Protein AF-A0A438D6R7-F1 (afdb_monomer_lite)

Structure (mmCIF, N/CA/C/O backbone):
data_AF-A0A438D6R7-F1
#
_entry.id   AF-A0A438D6R7-F1
#
loop_
_atom_site.group_PDB
_atom_site.id
_atom_site.type_symbol
_atom_site.label_atom_id
_atom_site.label_alt_id
_atom_site.label_comp_id
_atom_site.label_asym_id
_atom_site.label_entity_id
_atom_site.label_seq_id
_atom_site.pdbx_PDB_ins_code
_atom_site.Cartn_x
_atom_site.Cartn_y
_atom_site.Cartn_z
_atom_site.occupancy
_atom_site.B_iso_or_equiv
_atom_site.auth_seq_id
_atom_site.auth_comp_id
_atom_site.auth_asym_id
_atom_site.auth_atom_id
_atom_site.pdbx_PDB_model_num
ATOM 1 N N . MET A 1 1 ? -6.455 24.307 -8.501 1.00 46.81 1 MET A N 1
ATOM 2 C CA . MET A 1 1 ? -6.914 23.611 -7.264 1.00 46.81 1 MET A CA 1
ATOM 3 C C . MET A 1 1 ? -7.006 22.101 -7.484 1.00 46.81 1 MET A C 1
ATOM 5 O O . MET A 1 1 ? -6.534 21.356 -6.638 1.00 46.81 1 MET A O 1
ATOM 9 N N . LEU A 1 2 ? -7.503 21.652 -8.647 1.00 42.91 2 LEU A N 1
ATOM 10 C CA . LEU A 1 2 ? -7.393 20.259 -9.113 1.00 42.91 2 LEU A CA 1
ATOM 11 C C . LEU A 1 2 ? -5.937 19.788 -9.324 1.00 42.91 2 LEU A C 1
ATOM 13 O O . LEU A 1 2 ? -5.651 18.609 -9.157 1.00 42.91 2 LEU A O 1
ATOM 17 N N . ASP A 1 3 ? -5.003 20.700 -9.597 1.00 50.44 3 ASP A N 1
ATOM 18 C CA . ASP A 1 3 ? -3.624 20.341 -9.974 1.00 50.44 3 ASP A CA 1
ATOM 19 C C . ASP A 1 3 ? -2.751 19.856 -8.801 1.00 50.44 3 ASP A C 1
ATOM 21 O O . ASP A 1 3 ? -1.819 19.080 -8.996 1.00 50.44 3 ASP A O 1
ATOM 25 N N . PHE A 1 4 ? -3.044 20.261 -7.558 1.00 45.62 4 PHE A N 1
ATOM 26 C CA . PHE A 1 4 ? -2.191 19.927 -6.405 1.00 45.62 4 PHE A CA 1
ATOM 27 C C . PHE A 1 4 ? -2.493 18.538 -5.818 1.00 45.62 4 PHE A C 1
ATOM 29 O O . PHE A 1 4 ? -1.580 17.822 -5.411 1.00 45.62 4 PHE A O 1
ATOM 36 N N . VAL A 1 5 ? -3.765 18.125 -5.839 1.00 46.94 5 VAL A N 1
ATOM 37 C CA . VAL A 1 5 ? -4.200 16.789 -5.389 1.00 46.94 5 VAL A CA 1
ATOM 38 C C . VAL A 1 5 ? -3.738 15.705 -6.371 1.00 46.94 5 VAL A C 1
ATOM 40 O O . VAL A 1 5 ? -3.370 14.609 -5.956 1.00 46.94 5 VAL A O 1
ATOM 43 N N . ILE A 1 6 ? -3.672 16.031 -7.666 1.00 52.84 6 ILE A N 1
ATOM 44 C CA . ILE A 1 6 ? -3.163 15.123 -8.700 1.00 52.84 6 ILE A CA 1
ATOM 45 C C . ILE A 1 6 ? -1.653 14.898 -8.530 1.00 52.84 6 ILE A C 1
ATOM 47 O O . ILE A 1 6 ? -1.204 13.756 -8.578 1.00 52.84 6 ILE A O 1
ATOM 51 N N . ASN A 1 7 ? -0.864 15.942 -8.255 1.00 54.97 7 ASN A N 1
ATOM 52 C CA . ASN A 1 7 ? 0.598 15.819 -8.207 1.00 54.97 7 ASN A CA 1
ATOM 53 C C . ASN A 1 7 ? 1.102 14.843 -7.129 1.00 54.97 7 ASN A C 1
ATOM 55 O O . ASN A 1 7 ? 1.955 14.003 -7.419 1.00 54.97 7 ASN A O 1
ATOM 59 N N . MET A 1 8 ? 0.551 14.877 -5.910 1.00 59.56 8 MET A N 1
ATOM 60 C CA . MET A 1 8 ? 0.975 13.960 -4.836 1.00 59.56 8 MET A CA 1
ATOM 61 C C . MET A 1 8 ? 0.563 12.500 -5.080 1.00 59.56 8 MET A C 1
ATOM 63 O O . MET A 1 8 ? 1.211 11.589 -4.565 1.00 59.56 8 MET A O 1
ATOM 67 N N . MET A 1 9 ? -0.469 12.257 -5.891 1.00 68.69 9 MET A N 1
ATOM 68 C CA . MET A 1 9 ? -0.874 10.911 -6.305 1.00 68.69 9 MET A CA 1
ATOM 69 C C . MET A 1 9 ? 0.053 10.286 -7.353 1.00 68.69 9 MET A C 1
ATOM 71 O O . MET A 1 9 ? 0.157 9.061 -7.421 1.00 68.69 9 MET A O 1
ATOM 75 N N . GLN A 1 10 ? 0.727 11.100 -8.166 1.00 81.19 10 GLN A N 1
ATOM 76 C CA . GLN A 1 10 ? 1.592 10.592 -9.233 1.00 81.19 10 GLN A CA 1
ATOM 77 C C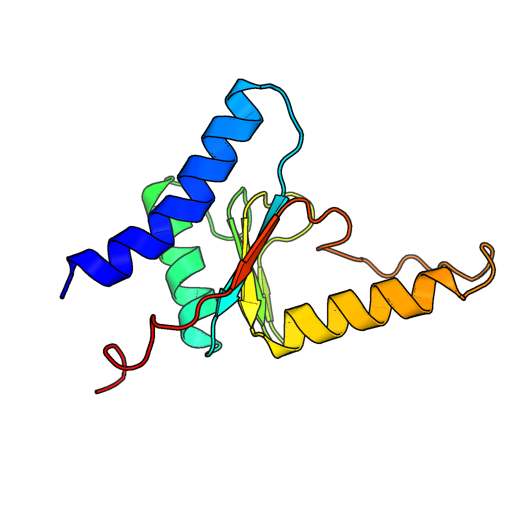 . GLN A 1 10 ? 3.015 10.293 -8.750 1.00 81.19 10 GLN A C 1
ATOM 79 O O . GLN A 1 10 ? 3.633 9.355 -9.241 1.00 81.19 10 GLN A O 1
ATOM 84 N N . VAL A 1 11 ? 3.529 11.010 -7.740 1.00 86.19 11 VAL A N 1
ATOM 85 C CA . VAL A 1 11 ? 4.897 10.789 -7.223 1.00 86.19 11 VAL A CA 1
ATOM 86 C C . VAL A 1 11 ? 5.161 9.326 -6.823 1.00 86.19 11 VAL A C 1
ATOM 88 O O . VAL A 1 11 ? 6.161 8.771 -7.281 1.00 86.19 11 VAL A O 1
ATOM 91 N N . PRO A 1 12 ? 4.303 8.647 -6.031 1.00 89.44 12 PRO A N 1
ATOM 92 C CA . PRO A 1 12 ? 4.524 7.244 -5.686 1.00 89.44 12 PRO A CA 1
ATOM 93 C C . PRO A 1 12 ? 4.513 6.332 -6.917 1.00 89.44 12 PRO A C 1
ATOM 95 O O . PRO A 1 12 ? 5.267 5.366 -6.964 1.00 89.44 12 PRO A O 1
ATOM 98 N N . GLN A 1 13 ? 3.689 6.642 -7.921 1.00 88.81 13 GLN A N 1
ATOM 99 C CA . GLN A 1 13 ? 3.607 5.860 -9.154 1.00 88.81 13 GLN A CA 1
ATOM 100 C C . GLN A 1 13 ? 4.877 6.025 -9.997 1.00 88.81 13 GLN A C 1
ATO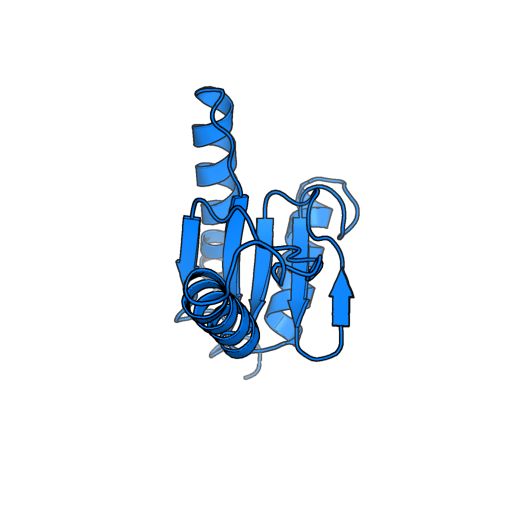M 102 O O . GLN A 1 13 ? 5.477 5.027 -10.372 1.00 88.81 13 GLN A O 1
ATOM 107 N N . PHE A 1 14 ? 5.371 7.255 -10.173 1.00 90.00 14 PHE A N 1
ATOM 108 C CA . PHE A 1 14 ? 6.616 7.510 -10.902 1.00 90.00 14 PHE A CA 1
ATOM 109 C C . PHE A 1 14 ? 7.834 6.848 -10.260 1.00 90.00 14 PHE A C 1
ATOM 111 O O . PHE A 1 14 ? 8.668 6.274 -10.959 1.00 90.00 14 PHE A O 1
ATOM 118 N N . VAL A 1 15 ? 7.948 6.906 -8.929 1.00 89.94 15 VAL A N 1
ATOM 119 C CA . VAL A 1 15 ? 9.035 6.221 -8.215 1.00 89.94 15 VAL A CA 1
ATOM 120 C C . VAL A 1 15 ? 8.919 4.711 -8.402 1.00 89.94 15 VAL A C 1
ATOM 122 O O . VAL A 1 15 ? 9.924 4.046 -8.639 1.00 89.94 15 VAL A O 1
ATOM 125 N N . LEU A 1 16 ? 7.707 4.161 -8.320 1.00 90.88 16 LEU A N 1
ATOM 126 C CA . LEU A 1 16 ? 7.478 2.735 -8.512 1.00 90.88 16 LEU A CA 1
ATOM 127 C C . LEU A 1 16 ? 7.885 2.279 -9.920 1.00 90.88 16 LEU A C 1
ATOM 129 O O . LEU A 1 16 ? 8.678 1.346 -10.044 1.00 90.88 16 LEU A O 1
ATOM 133 N N . ASP A 1 17 ? 7.422 2.985 -10.951 1.00 91.25 17 ASP A N 1
ATOM 134 C CA . ASP A 1 17 ? 7.711 2.678 -12.353 1.00 91.25 17 ASP A CA 1
ATOM 135 C C . ASP A 1 17 ? 9.212 2.786 -12.658 1.00 91.25 17 ASP A C 1
ATOM 137 O O . ASP A 1 17 ? 9.780 1.926 -13.332 1.00 91.25 17 ASP A O 1
ATOM 141 N N . TYR A 1 18 ? 9.890 3.796 -12.101 1.00 92.12 18 TYR A N 1
ATOM 142 C CA . TYR A 1 18 ? 11.337 3.960 -12.247 1.00 92.12 18 TYR A CA 1
ATOM 143 C C . TYR A 1 18 ? 12.127 2.792 -11.642 1.00 92.12 18 TYR A C 1
ATOM 145 O O . TYR A 1 18 ? 13.053 2.275 -12.269 1.00 92.12 18 TYR A O 1
ATOM 153 N N . MET A 1 19 ? 11.767 2.359 -10.430 1.00 91.56 19 MET A N 1
ATOM 154 C CA . MET A 1 19 ? 12.450 1.252 -9.752 1.00 91.56 19 MET A CA 1
ATOM 155 C C . MET A 1 19 ? 12.184 -0.085 -10.452 1.00 91.56 19 MET A C 1
ATOM 157 O O . MET A 1 19 ? 13.105 -0.884 -10.629 1.00 91.56 19 MET A O 1
ATOM 161 N N . TRP A 1 20 ? 10.956 -0.309 -10.930 1.00 89.25 20 TRP A N 1
ATOM 162 C CA . TRP A 1 20 ? 10.631 -1.479 -11.746 1.00 89.25 20 TRP A CA 1
ATOM 163 C C . TRP A 1 20 ? 11.368 -1.491 -13.084 1.00 89.25 20 TRP A C 1
ATOM 165 O O . TRP A 1 20 ? 11.849 -2.547 -13.486 1.00 89.25 20 TRP A O 1
ATOM 175 N N . GLY A 1 21 ? 11.554 -0.334 -13.726 1.00 90.94 21 GLY A N 1
ATOM 176 C CA . GLY A 1 21 ? 12.383 -0.208 -14.928 1.00 90.94 21 GLY A CA 1
ATOM 177 C C . GLY A 1 21 ? 13.847 -0.615 -14.714 1.00 90.94 21 GLY A C 1
ATOM 178 O O . GLY A 1 21 ? 14.522 -1.009 -15.662 1.00 90.94 21 GLY A O 1
ATOM 179 N N . LYS A 1 22 ? 14.330 -0.581 -13.466 1.00 93.00 22 LYS A N 1
ATOM 180 C CA . LYS A 1 22 ? 15.654 -1.086 -13.068 1.00 93.00 22 LYS A CA 1
ATOM 181 C C . LYS A 1 22 ? 15.664 -2.549 -12.619 1.00 93.00 22 LYS A C 1
ATOM 183 O O . LYS A 1 22 ? 16.732 -3.085 -12.343 1.00 93.00 22 LYS A O 1
ATOM 188 N N . GLY A 1 23 ? 14.502 -3.195 -12.519 1.00 90.38 23 GLY A N 1
ATOM 189 C CA . GLY A 1 23 ? 14.370 -4.539 -11.951 1.00 90.38 23 GLY A CA 1
ATOM 190 C C . GLY A 1 23 ? 14.555 -4.589 -10.431 1.00 90.38 23 GLY A C 1
ATOM 191 O O . GLY A 1 23 ? 14.816 -5.657 -9.879 1.00 90.38 23 GLY A O 1
ATOM 192 N N . GLU A 1 24 ? 14.433 -3.454 -9.741 1.00 88.88 24 GLU A N 1
ATOM 193 C CA . GLU A 1 24 ? 14.605 -3.375 -8.293 1.00 88.88 24 GLU A CA 1
ATOM 194 C C . GLU A 1 24 ? 13.269 -3.544 -7.557 1.00 88.88 24 GLU A C 1
ATOM 196 O O . GLU A 1 24 ? 12.214 -3.062 -7.981 1.00 88.88 24 GLU A O 1
ATOM 201 N N . ALA A 1 25 ? 13.309 -4.224 -6.408 1.00 87.50 25 ALA A N 1
ATOM 202 C CA . ALA A 1 25 ? 12.146 -4.335 -5.538 1.00 87.50 25 ALA A CA 1
ATOM 203 C C . ALA A 1 25 ? 11.777 -2.952 -4.979 1.00 87.50 25 ALA A C 1
ATOM 205 O O . ALA A 1 25 ? 12.627 -2.246 -4.439 1.00 87.50 25 ALA A O 1
ATOM 206 N N . CYS A 1 26 ? 10.498 -2.585 -5.065 1.00 90.00 26 CYS A N 1
ATOM 207 C CA . CYS A 1 26 ? 10.015 -1.288 -4.608 1.00 90.00 26 CYS A CA 1
ATOM 208 C C . CYS A 1 26 ? 8.736 -1.438 -3.784 1.00 90.00 26 CYS A C 1
ATOM 210 O O . CYS A 1 26 ? 7.745 -2.035 -4.211 1.00 90.00 26 CYS A O 1
ATOM 212 N N . LYS A 1 27 ? 8.782 -0.879 -2.576 1.00 91.50 27 LYS A N 1
ATOM 213 C CA . LYS A 1 27 ? 7.645 -0.745 -1.667 1.00 91.50 27 LYS A CA 1
ATOM 214 C C . LYS A 1 27 ? 7.665 0.635 -1.028 1.00 91.50 27 LYS A C 1
ATOM 216 O O . LYS A 1 27 ? 8.590 0.966 -0.271 1.00 91.50 27 LYS A O 1
ATOM 221 N N . ILE A 1 28 ? 6.643 1.414 -1.341 1.00 92.88 28 ILE A N 1
ATOM 222 C CA . ILE A 1 28 ? 6.499 2.819 -0.990 1.00 92.88 28 ILE A CA 1
ATOM 223 C C . ILE A 1 28 ? 5.431 2.940 0.090 1.00 92.88 28 ILE A C 1
ATOM 225 O O . ILE A 1 28 ? 4.339 2.382 -0.021 1.00 92.88 28 ILE A O 1
ATOM 229 N N . VAL A 1 29 ? 5.748 3.680 1.147 1.00 92.75 29 VAL A N 1
ATOM 230 C CA . VAL A 1 29 ? 4.777 4.059 2.171 1.00 92.75 29 VAL A CA 1
ATOM 231 C C . VAL A 1 29 ? 4.560 5.556 2.108 1.00 92.75 29 VAL A C 1
ATOM 233 O O . VAL A 1 29 ? 5.492 6.327 2.314 1.00 92.75 29 VAL A O 1
ATOM 236 N N . CYS A 1 30 ? 3.323 5.958 1.865 1.00 92.69 30 CYS A N 1
ATOM 237 C CA . CYS A 1 30 ? 2.915 7.350 1.851 1.00 92.69 30 CYS A CA 1
ATOM 238 C C . CYS A 1 30 ? 2.140 7.643 3.130 1.00 92.69 30 CYS A C 1
ATOM 240 O O . CYS A 1 30 ? 1.173 6.944 3.445 1.00 92.69 30 CYS A O 1
ATOM 242 N N . THR A 1 31 ? 2.546 8.654 3.892 1.00 92.56 31 THR A N 1
ATOM 243 C CA . THR A 1 31 ? 1.733 9.091 5.027 1.00 92.56 31 THR A CA 1
ATOM 244 C C . THR A 1 31 ? 0.645 10.057 4.591 1.00 92.56 31 THR A C 1
ATOM 246 O O . THR A 1 31 ? 0.761 10.711 3.562 1.00 92.56 31 THR A O 1
ATOM 249 N N . GLN A 1 32 ? -0.425 10.120 5.376 1.00 91.38 32 GLN A N 1
ATOM 250 C CA . GLN A 1 32 ? -1.562 11.013 5.217 1.00 91.38 32 GLN A CA 1
ATOM 251 C C . GLN A 1 32 ? -1.967 11.559 6.598 1.00 91.38 32 GLN A C 1
ATOM 253 O O . GLN A 1 32 ? -2.004 10.791 7.571 1.00 91.38 32 GLN A O 1
ATOM 258 N N . PRO A 1 33 ? -2.294 12.860 6.731 1.00 88.50 33 PRO A N 1
ATOM 259 C CA . PRO A 1 33 ? -2.653 13.435 8.028 1.00 88.50 33 PRO A CA 1
ATOM 260 C C . PRO A 1 33 ? -3.954 12.859 8.601 1.00 88.50 33 PRO A C 1
ATOM 262 O O . PRO A 1 33 ? -4.089 12.722 9.818 1.00 88.50 33 PRO A O 1
ATOM 265 N N . ARG A 1 34 ? -4.920 12.507 7.738 1.00 89.94 34 ARG A N 1
ATOM 266 C CA . ARG A 1 34 ? -6.245 12.010 8.142 1.00 89.94 34 ARG A CA 1
ATOM 267 C C . ARG A 1 34 ? -6.529 10.629 7.559 1.00 89.94 34 ARG A C 1
ATOM 269 O O . ARG A 1 34 ? -6.039 10.263 6.495 1.00 89.94 34 ARG A O 1
ATOM 276 N N . ARG A 1 35 ? -7.369 9.872 8.271 1.00 92.12 35 ARG A N 1
ATOM 277 C CA . ARG A 1 35 ? -7.779 8.510 7.888 1.00 92.12 35 ARG A CA 1
ATOM 278 C C . ARG A 1 35 ? -8.494 8.484 6.538 1.00 92.12 35 ARG A C 1
ATOM 280 O O . ARG A 1 35 ? -8.110 7.689 5.694 1.00 92.12 35 ARG A O 1
ATOM 287 N N . ILE A 1 36 ? -9.465 9.380 6.350 1.00 90.12 36 ILE A N 1
ATOM 288 C CA . ILE A 1 36 ? -10.251 9.478 5.113 1.00 90.12 36 ILE A CA 1
ATOM 289 C C . ILE A 1 36 ? -9.369 9.750 3.891 1.00 90.1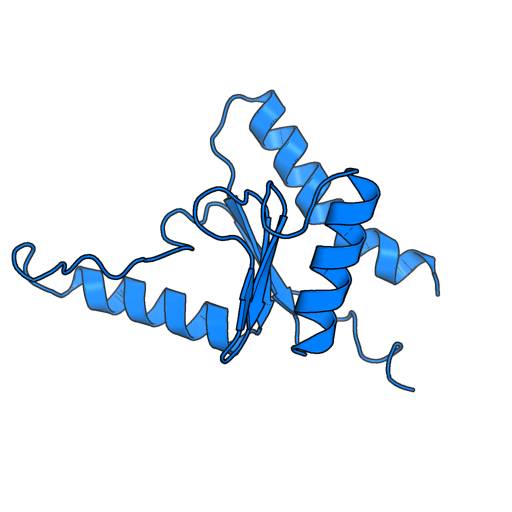2 36 ILE A C 1
ATOM 291 O O . ILE A 1 36 ? -9.607 9.219 2.821 1.00 90.12 36 ILE A O 1
ATOM 295 N N . SER A 1 37 ? -8.285 10.502 4.055 1.00 88.00 37 SER A N 1
ATOM 296 C CA . SER A 1 37 ? -7.368 10.775 2.948 1.00 88.00 37 SER A CA 1
ATOM 297 C C . SER A 1 37 ? -6.523 9.558 2.596 1.00 88.00 37 SER A C 1
ATOM 299 O O . SER A 1 37 ? -6.333 9.275 1.422 1.00 88.00 37 SER A O 1
ATOM 301 N N . ALA A 1 38 ? -6.086 8.777 3.590 1.00 91.38 38 ALA A N 1
ATOM 302 C CA . ALA A 1 38 ? -5.406 7.511 3.320 1.00 91.38 38 ALA A CA 1
ATOM 303 C C . ALA A 1 38 ? -6.294 6.527 2.545 1.00 91.38 38 ALA A C 1
ATOM 305 O O . ALA A 1 38 ? -5.798 5.859 1.641 1.00 91.38 38 ALA A O 1
ATOM 306 N N . THR A 1 39 ? -7.585 6.447 2.879 1.00 93.31 39 THR A N 1
ATOM 307 C CA . THR A 1 39 ? -8.531 5.566 2.180 1.00 93.31 39 THR A CA 1
ATOM 308 C C . THR A 1 39 ? -8.858 6.095 0.788 1.00 93.31 39 THR A C 1
ATOM 310 O O . THR A 1 39 ? -8.657 5.378 -0.187 1.00 93.31 39 THR A O 1
ATOM 313 N N . SER A 1 40 ? -9.257 7.364 0.668 1.00 90.69 40 SER A N 1
ATOM 314 C CA . SER A 1 40 ? -9.692 7.946 -0.606 1.00 90.69 40 SER A CA 1
ATOM 315 C C . SER A 1 40 ? -8.573 8.032 -1.641 1.00 90.69 40 SER A C 1
ATOM 317 O O . SER A 1 40 ? -8.821 7.814 -2.822 1.00 90.69 40 SER A O 1
ATOM 319 N N . VAL A 1 41 ? -7.330 8.303 -1.227 1.00 89.88 41 VAL A N 1
ATOM 320 C CA . VAL A 1 41 ? -6.193 8.303 -2.160 1.00 89.88 41 VAL A CA 1
ATOM 321 C C . VAL A 1 41 ? -5.890 6.885 -2.646 1.00 89.88 41 VAL A C 1
ATOM 323 O O . VAL A 1 41 ? -5.675 6.685 -3.840 1.00 89.88 41 VAL A O 1
ATOM 326 N N . ALA A 1 42 ? -5.923 5.886 -1.758 1.00 92.75 42 ALA A N 1
ATOM 327 C CA . ALA A 1 42 ? -5.724 4.496 -2.158 1.00 92.75 42 ALA A CA 1
ATOM 328 C C . ALA A 1 42 ? -6.814 4.025 -3.134 1.00 92.75 42 ALA A C 1
ATOM 330 O O . ALA A 1 42 ? -6.496 3.404 -4.146 1.00 92.75 42 ALA A O 1
ATOM 331 N N . GLU A 1 43 ? -8.079 4.358 -2.865 1.00 92.81 43 GLU A N 1
ATOM 332 C CA . GLU A 1 43 ? -9.214 4.089 -3.758 1.00 92.81 43 GLU A CA 1
ATOM 333 C C . GLU A 1 43 ? -9.031 4.746 -5.118 1.00 92.81 43 GLU A C 1
ATOM 335 O O . GLU A 1 43 ? -9.157 4.085 -6.148 1.00 92.81 43 GLU A O 1
ATOM 340 N N . ARG A 1 44 ? -8.671 6.030 -5.128 1.00 90.69 44 ARG A N 1
ATOM 341 C CA . ARG A 1 44 ? -8.505 6.782 -6.363 1.00 90.69 44 ARG A CA 1
ATOM 342 C C . ARG A 1 44 ? -7.357 6.246 -7.222 1.00 90.69 44 ARG A C 1
ATOM 344 O O . ARG A 1 44 ? -7.554 6.082 -8.421 1.00 90.69 44 ARG A O 1
ATOM 351 N N . ILE A 1 45 ? -6.188 5.955 -6.645 1.00 91.44 45 ILE A N 1
ATOM 352 C CA . ILE A 1 45 ? -5.058 5.410 -7.421 1.00 91.44 45 ILE A CA 1
ATOM 353 C C . ILE A 1 45 ? -5.374 3.996 -7.916 1.00 91.44 45 ILE A C 1
ATOM 355 O O . ILE A 1 45 ? -5.088 3.685 -9.067 1.00 91.44 45 ILE A O 1
ATOM 359 N N . SER A 1 46 ? -5.992 3.148 -7.086 1.00 92.94 46 SER A N 1
ATOM 360 C CA . SER A 1 46 ? -6.393 1.799 -7.522 1.00 92.94 46 SER A CA 1
ATOM 361 C C . SER A 1 46 ? -7.361 1.879 -8.707 1.00 92.94 46 SER A C 1
ATOM 363 O O . SER A 1 46 ? -7.194 1.171 -9.695 1.00 92.94 46 SER A O 1
ATOM 365 N N . PHE A 1 47 ? -8.316 2.814 -8.651 1.00 92.56 47 PHE A N 1
ATOM 366 C CA . PHE A 1 47 ? -9.237 3.086 -9.750 1.00 92.56 47 PHE A CA 1
ATOM 367 C C . PHE A 1 47 ? -8.515 3.550 -11.025 1.00 92.56 47 PHE A C 1
ATOM 369 O O . PHE A 1 47 ? -8.795 3.028 -12.099 1.00 92.56 47 PHE A O 1
ATOM 376 N N . GLU A 1 48 ? -7.558 4.478 -10.923 1.00 89.75 48 GLU A N 1
ATOM 377 C CA . GLU A 1 48 ? -6.748 4.936 -12.069 1.00 89.75 48 GLU A CA 1
ATOM 378 C C . GLU A 1 48 ? -5.916 3.807 -12.695 1.00 89.75 48 GLU A C 1
ATOM 380 O O . GLU A 1 48 ? -5.706 3.796 -13.906 1.00 89.75 48 GLU A O 1
ATOM 385 N N . LYS A 1 49 ? -5.489 2.830 -11.887 1.00 89.75 49 LYS A N 1
ATOM 386 C CA . LYS A 1 49 ? -4.778 1.626 -12.340 1.00 89.75 49 LYS A CA 1
ATOM 387 C C . LYS A 1 49 ? -5.702 0.506 -12.837 1.00 89.75 49 LYS A C 1
ATOM 389 O O . LYS A 1 49 ? -5.203 -0.493 -13.349 1.00 89.75 49 LYS A O 1
ATOM 394 N N . GLY A 1 50 ? -7.021 0.647 -12.701 1.00 93.56 50 GLY A N 1
ATOM 395 C CA . GLY A 1 50 ? -7.983 -0.397 -13.063 1.00 93.56 50 GLY A CA 1
ATOM 396 C C . GLY A 1 50 ? -7.920 -1.641 -12.168 1.00 93.56 50 GLY A C 1
ATOM 397 O O . GLY A 1 50 ? -8.259 -2.732 -12.620 1.00 93.56 50 GLY A O 1
ATOM 398 N N . GLU A 1 51 ? -7.483 -1.495 -10.916 1.00 94.88 51 GLU A N 1
ATOM 399 C CA . GLU A 1 51 ? -7.358 -2.585 -9.941 1.00 94.88 51 GLU A CA 1
ATOM 400 C C . GLU A 1 51 ? -8.204 -2.336 -8.684 1.00 94.88 51 GLU A C 1
ATOM 402 O O . GLU A 1 51 ? -8.740 -1.245 -8.462 1.00 94.88 51 GLU A O 1
ATOM 407 N N . ASN A 1 52 ? -8.316 -3.348 -7.820 1.00 95.94 52 ASN A N 1
ATOM 408 C CA . ASN A 1 52 ? -8.973 -3.174 -6.534 1.00 95.94 52 ASN A CA 1
ATOM 409 C C . ASN A 1 52 ? -7.972 -2.693 -5.485 1.00 95.94 52 ASN A C 1
ATOM 411 O O . ASN A 1 52 ? -6.835 -3.158 -5.407 1.00 95.94 52 ASN A O 1
ATOM 415 N N . VAL A 1 53 ? -8.439 -1.840 -4.567 1.00 96.00 53 VAL A N 1
ATOM 416 C CA . VAL A 1 53 ? -7.659 -1.546 -3.359 1.00 96.00 53 VAL A CA 1
ATOM 417 C C . VAL A 1 53 ? -7.346 -2.860 -2.651 1.00 96.00 53 VAL A C 1
ATOM 419 O O . VAL A 1 53 ? -8.261 -3.612 -2.308 1.00 96.00 53 VAL A O 1
ATOM 422 N N . GLY A 1 54 ? -6.071 -3.095 -2.381 1.00 93.56 54 GLY A N 1
ATOM 423 C CA . GLY A 1 54 ? -5.545 -4.320 -1.798 1.00 93.56 54 GLY A CA 1
ATOM 424 C C . GLY A 1 54 ? -4.609 -5.091 -2.723 1.00 93.56 54 GLY A C 1
ATOM 425 O O . GLY A 1 54 ? -3.802 -5.862 -2.200 1.00 93.56 54 GLY A O 1
ATOM 426 N N . ASP A 1 55 ? -4.681 -4.833 -4.032 1.00 94.44 55 ASP A N 1
ATOM 427 C CA . ASP A 1 55 ? -3.802 -5.406 -5.051 1.00 94.44 55 ASP A CA 1
ATOM 428 C C . ASP A 1 55 ? -2.426 -4.710 -4.985 1.00 94.44 55 ASP A C 1
ATOM 430 O O . ASP A 1 55 ? -1.703 -4.863 -3.988 1.00 94.44 55 ASP A O 1
ATOM 434 N N . SER A 1 56 ? -2.050 -3.898 -5.982 1.00 93.62 56 SER A N 1
ATOM 435 C CA . SER A 1 56 ? -0.771 -3.175 -5.957 1.00 93.62 56 SER A CA 1
ATOM 436 C C . SER A 1 56 ? -0.795 -1.930 -5.054 1.00 93.62 56 SER A C 1
ATOM 438 O O . SER A 1 56 ? 0.249 -1.524 -4.527 1.00 93.62 56 SER A O 1
ATOM 440 N N . VAL A 1 57 ? -1.979 -1.377 -4.780 1.00 95.12 57 VAL A N 1
ATOM 441 C CA . VAL A 1 57 ? -2.193 -0.209 -3.913 1.00 95.12 57 VAL A CA 1
ATOM 442 C C . VAL A 1 57 ? -3.056 -0.570 -2.705 1.00 95.12 57 VAL A C 1
ATOM 444 O O . VAL A 1 57 ? -4.090 -1.219 -2.825 1.00 95.12 57 VAL A O 1
ATOM 447 N N . GLY A 1 58 ? -2.661 -0.128 -1.512 1.00 95.44 58 GLY A N 1
ATOM 448 C CA . GLY A 1 58 ? -3.405 -0.376 -0.277 1.00 95.44 58 GLY A CA 1
ATOM 449 C C . GLY A 1 58 ? -3.340 0.775 0.719 1.00 95.44 58 GLY A C 1
ATOM 450 O O . GLY A 1 58 ? -2.639 1.767 0.515 1.00 95.44 58 GLY A O 1
ATOM 451 N N . TYR A 1 59 ? -4.045 0.625 1.840 1.00 94.69 59 TYR A N 1
ATOM 452 C CA . TYR A 1 59 ? -3.980 1.565 2.954 1.00 94.69 59 TYR A CA 1
ATOM 453 C C . TYR A 1 59 ? -3.960 0.889 4.325 1.00 94.69 59 TYR A C 1
ATOM 455 O O . TYR A 1 59 ? -4.417 -0.242 4.513 1.00 94.69 59 TYR A O 1
ATOM 463 N N . LYS A 1 60 ? -3.441 1.617 5.318 1.00 94.88 60 LYS A N 1
ATOM 464 C CA . LYS A 1 60 ? -3.381 1.220 6.726 1.00 94.88 60 LYS A CA 1
ATOM 465 C C . LYS A 1 60 ? -3.665 2.387 7.645 1.00 94.88 60 LYS A C 1
ATOM 467 O O . LYS A 1 60 ? -2.857 3.300 7.807 1.00 94.88 60 LYS A O 1
ATOM 472 N N . ILE A 1 61 ? -4.796 2.310 8.319 1.00 94.56 61 ILE A N 1
ATOM 473 C CA . ILE A 1 61 ? -5.233 3.290 9.300 1.00 94.56 61 ILE A CA 1
ATOM 474 C C . ILE A 1 61 ? -5.507 2.592 10.631 1.00 94.56 61 ILE A C 1
ATOM 476 O O . ILE A 1 61 ? -5.347 1.381 10.790 1.00 94.56 61 ILE A O 1
ATOM 480 N N . ARG A 1 62 ? -5.863 3.366 11.655 1.00 92.25 62 ARG A N 1
ATOM 481 C CA . ARG A 1 62 ? -6.228 2.771 12.940 1.00 92.25 62 ARG A CA 1
ATOM 482 C C . ARG A 1 62 ? -7.499 1.928 12.755 1.00 92.25 62 ARG A C 1
ATOM 484 O O . ARG A 1 62 ? -8.494 2.465 12.283 1.00 92.25 62 ARG A O 1
ATOM 491 N N . LEU A 1 63 ? -7.441 0.668 13.199 1.00 90.81 63 LEU A N 1
ATOM 492 C CA . LEU A 1 63 ? -8.524 -0.334 13.183 1.00 90.81 63 LEU A CA 1
ATOM 493 C C . L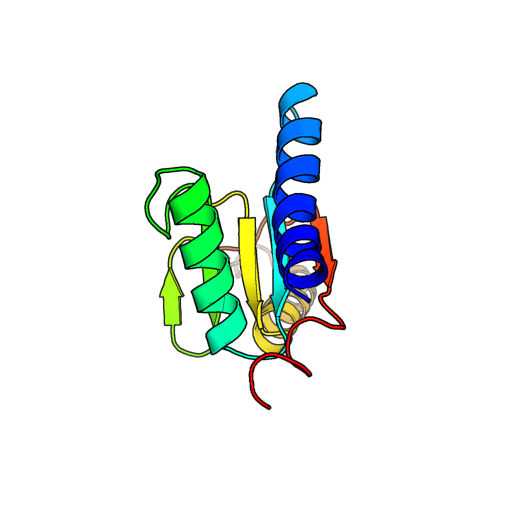EU A 1 63 ? -8.919 -0.882 11.805 1.00 90.81 63 LEU A C 1
ATOM 495 O O . LEU A 1 63 ? -9.761 -1.769 11.748 1.00 90.81 63 LEU A O 1
ATOM 499 N N . GLU A 1 64 ? -8.310 -0.412 10.718 1.00 93.75 64 GLU A N 1
ATOM 500 C CA . GLU A 1 64 ? -8.715 -0.799 9.369 1.00 93.75 64 GLU A CA 1
ATOM 501 C C . GLU A 1 64 ? -7.516 -0.796 8.417 1.00 93.75 64 GLU A C 1
ATOM 503 O O . GLU A 1 64 ? -6.661 0.096 8.452 1.00 93.75 64 GLU A O 1
ATOM 508 N N . SER A 1 65 ? -7.443 -1.813 7.568 1.00 93.56 65 SER A N 1
ATOM 509 C CA . SER A 1 65 ? -6.389 -1.957 6.571 1.00 93.56 65 SER A CA 1
ATOM 510 C C . SER A 1 65 ? -6.880 -2.772 5.389 1.00 93.56 65 SER A C 1
ATOM 512 O O . SER A 1 65 ? -7.525 -3.802 5.594 1.00 93.56 65 SER A O 1
ATOM 514 N N . LYS A 1 66 ? -6.477 -2.376 4.184 1.00 94.81 66 LYS A N 1
ATOM 515 C CA . LYS A 1 66 ? -6.697 -3.134 2.954 1.00 94.81 66 LYS A CA 1
ATOM 516 C C . LYS A 1 66 ? -5.400 -3.164 2.150 1.00 94.81 66 LYS A C 1
ATOM 518 O O . LYS A 1 66 ? -4.778 -2.124 1.948 1.00 94.81 66 LYS A O 1
ATOM 523 N N . GLY A 1 67 ? -4.965 -4.354 1.744 1.00 88.75 67 GLY A N 1
ATOM 524 C CA . GLY A 1 67 ? -3.629 -4.573 1.181 1.00 88.75 67 GLY A CA 1
ATOM 525 C C . GLY A 1 67 ? -2.549 -4.774 2.244 1.00 88.75 67 GLY A C 1
ATOM 526 O O . GLY A 1 67 ? -2.835 -4.917 3.435 1.00 88.75 67 GLY A O 1
ATOM 527 N N . GLY A 1 68 ? -1.287 -4.817 1.819 1.00 82.56 68 GLY A N 1
ATOM 528 C CA . GLY A 1 68 ? -0.195 -5.164 2.726 1.00 82.56 68 GLY A CA 1
ATOM 529 C C . GLY A 1 68 ? 1.043 -5.689 2.021 1.00 82.56 68 GLY A C 1
ATOM 530 O O . GLY A 1 68 ? 1.681 -4.961 1.268 1.00 82.56 68 GLY A O 1
ATOM 531 N N . ARG A 1 69 ? 1.419 -6.942 2.288 1.00 79.88 69 ARG A N 1
ATOM 532 C CA . ARG A 1 69 ? 2.627 -7.590 1.753 1.00 79.88 69 ARG A CA 1
ATOM 533 C C . ARG A 1 69 ? 2.736 -7.465 0.232 1.00 79.88 69 ARG A C 1
ATOM 535 O O . ARG A 1 69 ? 3.805 -7.090 -0.234 1.00 79.88 69 ARG A O 1
ATOM 542 N N . HIS A 1 70 ? 1.641 -7.711 -0.484 1.00 84.06 70 HIS A N 1
ATOM 543 C CA . HIS A 1 70 ? 1.589 -7.701 -1.950 1.00 84.06 70 HIS A CA 1
ATOM 544 C C . HIS A 1 70 ? 1.462 -6.300 -2.559 1.00 84.06 70 HIS A C 1
ATOM 546 O O . HIS A 1 70 ? 1.797 -6.121 -3.722 1.00 84.06 70 HIS A O 1
ATOM 552 N N . SER A 1 71 ? 1.057 -5.304 -1.770 1.00 92.31 71 SER A N 1
ATOM 553 C CA . SER A 1 71 ? 0.898 -3.936 -2.258 1.00 92.31 71 SER A CA 1
ATOM 554 C C . SER A 1 71 ? 2.248 -3.225 -2.311 1.00 92.31 71 SER A C 1
ATOM 556 O O . SER A 1 71 ? 2.976 -3.155 -1.308 1.00 92.31 71 SER A O 1
ATOM 558 N N . SER A 1 72 ? 2.575 -2.689 -3.480 1.00 93.38 72 SER A N 1
ATOM 559 C CA . SER A 1 72 ? 3.766 -1.881 -3.730 1.00 93.38 72 SER A CA 1
ATOM 560 C C . SER A 1 72 ? 3.625 -0.468 -3.175 1.00 93.38 72 SER A C 1
ATOM 562 O O . SER A 1 72 ? 4.624 0.119 -2.770 1.00 93.38 72 SER A O 1
ATOM 564 N N . ILE A 1 73 ? 2.403 0.062 -3.080 1.00 93.88 73 ILE A N 1
ATOM 565 C CA . ILE A 1 73 ? 2.124 1.379 -2.494 1.00 93.88 73 ILE A CA 1
ATOM 566 C C . ILE A 1 73 ? 1.169 1.205 -1.311 1.00 93.88 73 ILE A C 1
ATOM 568 O O . ILE A 1 73 ? 0.111 0.592 -1.436 1.00 93.88 73 ILE A O 1
ATOM 572 N N . ILE A 1 74 ? 1.538 1.741 -0.146 1.00 94.69 74 ILE A N 1
ATOM 573 C CA . ILE A 1 74 ? 0.706 1.734 1.064 1.00 94.69 74 ILE A CA 1
ATOM 574 C C . ILE A 1 74 ? 0.500 3.166 1.556 1.00 94.69 74 ILE A C 1
ATOM 576 O O . ILE A 1 74 ? 1.449 3.818 1.989 1.00 94.69 74 ILE A O 1
ATOM 580 N N . PHE A 1 75 ? -0.751 3.617 1.598 1.00 93.50 75 PHE A N 1
ATOM 581 C CA . PHE A 1 75 ? -1.141 4.863 2.256 1.00 93.50 75 PHE A CA 1
ATOM 582 C C . PHE A 1 75 ? -1.426 4.621 3.734 1.00 93.50 75 PHE A C 1
ATOM 584 O O . PHE A 1 75 ? -2.134 3.691 4.099 1.00 93.50 75 PHE A O 1
ATOM 591 N N . CYS A 1 76 ? -0.896 5.431 4.639 1.00 93.75 76 CYS A N 1
ATOM 592 C CA . CYS A 1 76 ? -1.150 5.239 6.064 1.00 93.75 76 CYS A CA 1
ATOM 593 C C . CYS A 1 76 ? -1.215 6.551 6.827 1.00 93.75 76 CYS A C 1
ATOM 595 O O . CYS A 1 76 ? -0.764 7.579 6.345 1.00 93.75 76 CYS A O 1
ATOM 597 N N . THR A 1 77 ? -1.762 6.544 8.042 1.00 93.38 77 THR A N 1
ATOM 598 C CA . THR A 1 77 ? -1.631 7.729 8.899 1.00 93.38 77 THR A CA 1
ATOM 599 C C . THR A 1 77 ? -0.244 7.808 9.529 1.00 93.38 77 THR A C 1
ATOM 601 O O . THR A 1 77 ? 0.391 6.781 9.783 1.00 93.38 77 THR A O 1
ATOM 604 N N . ASN A 1 78 ? 0.196 9.023 9.874 1.00 92.25 78 ASN A N 1
ATOM 605 C CA . ASN A 1 78 ? 1.467 9.254 10.579 1.00 92.25 78 ASN A CA 1
ATOM 606 C C . ASN A 1 78 ? 1.631 8.334 11.803 1.00 92.25 78 ASN A C 1
ATOM 608 O O . ASN A 1 78 ? 2.673 7.710 11.992 1.00 92.25 78 ASN A O 1
ATOM 612 N N . GLY A 1 79 ? 0.570 8.170 12.602 1.00 92.12 79 GLY A N 1
ATOM 613 C CA . GLY A 1 79 ? 0.591 7.294 13.777 1.00 92.12 79 GLY A CA 1
ATOM 614 C C . GLY A 1 79 ? 0.801 5.807 13.453 1.00 92.12 79 GLY A C 1
ATOM 615 O O . GLY A 1 79 ? 1.423 5.095 14.243 1.00 92.12 79 GLY A O 1
ATOM 616 N N . ILE A 1 80 ? 0.318 5.327 12.302 1.00 92.44 80 ILE A N 1
ATOM 617 C CA . ILE A 1 80 ? 0.561 3.949 11.851 1.00 92.44 80 ILE A CA 1
ATOM 618 C C . ILE A 1 80 ? 2.018 3.778 11.427 1.00 92.44 80 ILE A C 1
ATOM 620 O O . ILE A 1 80 ? 2.655 2.820 11.871 1.00 92.44 80 ILE A O 1
ATOM 624 N N . LEU A 1 81 ? 2.569 4.716 10.647 1.00 90.94 81 LEU A N 1
ATOM 625 C CA . LEU A 1 81 ? 3.978 4.669 10.253 1.00 90.94 81 LEU A CA 1
ATOM 626 C C . LEU A 1 81 ? 4.902 4.687 11.478 1.00 90.94 81 LEU A C 1
ATOM 628 O O . LEU A 1 81 ? 5.762 3.816 11.609 1.00 90.94 81 LEU A O 1
ATOM 632 N N . LEU A 1 82 ? 4.686 5.622 12.409 1.00 90.12 82 LEU A N 1
ATOM 633 C CA . LEU A 1 82 ? 5.481 5.730 13.636 1.00 90.12 82 LEU A CA 1
ATOM 634 C C . LEU A 1 82 ? 5.455 4.427 14.441 1.00 90.12 82 LEU A C 1
ATOM 636 O O . LEU A 1 82 ? 6.504 3.933 14.851 1.00 90.12 82 LEU A O 1
ATOM 640 N N . ARG A 1 83 ? 4.279 3.808 14.607 1.00 88.69 83 ARG A N 1
ATOM 641 C CA . ARG A 1 83 ? 4.159 2.521 15.308 1.00 88.69 83 ARG A CA 1
ATOM 642 C C . ARG A 1 83 ? 4.976 1.422 14.634 1.00 88.69 83 ARG A C 1
ATOM 644 O O . ARG A 1 83 ? 5.613 0.629 15.328 1.00 88.69 83 ARG A O 1
ATOM 651 N N . VAL A 1 84 ? 4.962 1.362 13.304 1.00 85.06 84 VAL A N 1
ATOM 652 C CA . VAL A 1 84 ? 5.726 0.369 12.535 1.00 85.06 84 VAL A CA 1
ATOM 653 C C . VAL A 1 84 ? 7.228 0.598 12.692 1.00 85.06 84 VAL A C 1
ATOM 655 O O . VAL A 1 84 ? 7.957 -0.362 12.939 1.00 85.06 84 VAL A O 1
ATOM 658 N N . LEU A 1 85 ? 7.692 1.847 12.605 1.00 84.69 85 LEU A N 1
ATOM 659 C CA . LEU A 1 85 ? 9.109 2.192 12.749 1.00 84.69 85 LEU A CA 1
ATOM 660 C C . LEU A 1 85 ? 9.634 1.906 14.164 1.00 84.69 85 LEU A C 1
ATOM 662 O O . LEU A 1 85 ? 10.671 1.258 14.309 1.00 84.69 85 LEU A O 1
ATOM 666 N N . VAL A 1 86 ? 8.885 2.288 15.203 1.00 85.31 86 VAL A N 1
ATOM 667 C CA . VAL A 1 86 ? 9.236 2.001 16.607 1.00 85.31 86 VAL A CA 1
ATOM 668 C C . VAL A 1 86 ? 9.246 0.492 16.876 1.00 85.31 86 VAL A C 1
ATOM 670 O O . VAL A 1 86 ? 10.169 -0.029 17.506 1.00 85.31 86 VAL A O 1
ATOM 673 N N . SER A 1 87 ? 8.268 -0.245 16.340 1.00 79.56 87 SER A N 1
ATOM 674 C CA . SER A 1 87 ? 8.229 -1.710 16.470 1.00 79.56 87 SER A CA 1
ATOM 675 C C . SER A 1 87 ? 9.419 -2.374 15.765 1.00 79.56 87 SER A C 1
ATOM 677 O O . SER A 1 87 ? 10.017 -3.296 16.306 1.00 79.56 87 SER A O 1
ATOM 679 N N . LYS A 1 88 ? 9.834 -1.885 14.586 1.00 71.38 88 LYS A N 1
ATOM 680 C CA . LYS A 1 88 ? 11.049 -2.378 13.910 1.00 71.38 88 LYS A CA 1
ATOM 681 C C . LYS A 1 88 ? 12.321 -2.103 14.714 1.00 71.38 88 LYS A C 1
ATOM 683 O O . LYS A 1 88 ? 13.174 -2.983 14.777 1.00 71.38 88 LYS A O 1
ATOM 688 N N . GLY A 1 89 ? 12.453 -0.914 15.306 1.00 69.44 89 GLY A N 1
ATOM 689 C CA . GLY A 1 89 ? 13.611 -0.560 16.132 1.00 69.44 89 GLY A CA 1
ATOM 690 C C . GLY A 1 89 ? 13.747 -1.466 17.357 1.00 69.44 89 GLY A C 1
ATOM 691 O O . GLY A 1 89 ? 14.826 -1.981 17.629 1.00 69.44 89 GLY A O 1
ATOM 692 N N . THR A 1 90 ? 12.631 -1.732 18.035 1.00 67.75 90 THR A N 1
ATOM 693 C CA . THR A 1 90 ? 12.584 -2.591 19.229 1.00 67.75 90 THR A CA 1
ATOM 694 C C . THR A 1 90 ? 12.712 -4.080 18.909 1.00 67.75 90 THR A C 1
ATOM 696 O O . THR A 1 90 ? 13.329 -4.815 19.672 1.00 67.75 90 THR A O 1
ATOM 699 N N . ASP A 1 91 ? 12.206 -4.545 17.763 1.00 65.56 91 ASP A N 1
ATOM 700 C CA . ASP A 1 91 ? 12.352 -5.945 17.349 1.00 65.56 91 ASP A CA 1
ATOM 701 C C . ASP A 1 91 ? 13.794 -6.328 16.988 1.00 65.56 91 ASP A C 1
ATOM 703 O O . ASP A 1 91 ? 14.119 -7.511 17.037 1.00 65.56 91 ASP A O 1
ATOM 707 N N . ARG A 1 92 ? 14.665 -5.365 16.652 1.00 61.59 92 ARG A N 1
ATOM 708 C CA . ARG A 1 92 ? 16.109 -5.623 16.488 1.00 61.59 92 ARG A CA 1
ATOM 709 C C . ARG A 1 92 ? 16.830 -5.886 17.812 1.00 61.59 92 ARG A C 1
ATOM 711 O O . ARG A 1 92 ? 17.921 -6.434 17.790 1.00 61.59 92 ARG A O 1
ATOM 718 N N . LEU A 1 93 ? 16.233 -5.498 18.938 1.00 65.75 93 LEU A N 1
ATOM 719 C CA . LEU A 1 93 ? 16.797 -5.687 20.277 1.00 65.75 93 LEU A CA 1
ATOM 720 C C . LEU A 1 93 ? 16.311 -6.986 20.939 1.00 65.75 93 LEU A C 1
ATOM 722 O O . LEU A 1 93 ? 16.753 -7.318 22.035 1.00 65.75 93 LEU A O 1
ATOM 726 N N . LYS A 1 94 ? 15.388 -7.723 20.303 1.00 63.75 94 LYS A N 1
ATOM 727 C CA . LYS A 1 94 ? 14.873 -8.992 20.829 1.00 63.75 94 LYS A CA 1
ATOM 728 C C . LYS A 1 94 ? 15.746 -10.162 20.357 1.00 63.75 94 LYS A C 1
ATOM 730 O O . LYS A 1 94 ? 16.088 -10.199 19.174 1.00 63.75 94 LYS A O 1
ATOM 735 N N . PRO A 1 95 ? 16.045 -11.140 21.233 1.00 66.00 95 PRO A N 1
ATOM 736 C CA . PRO A 1 95 ? 16.717 -12.379 20.847 1.00 66.00 95 PRO A CA 1
ATOM 737 C C . PRO A 1 95 ? 16.000 -13.056 19.674 1.00 66.00 95 PRO A C 1
ATOM 739 O O . PRO A 1 95 ? 14.768 -13.075 19.631 1.00 66.00 95 PRO A O 1
ATOM 742 N N . GLU A 1 96 ? 16.756 -13.627 18.735 1.00 61.50 96 GLU A N 1
ATOM 743 C CA . GLU A 1 96 ? 16.239 -14.178 17.471 1.00 61.50 96 GLU A CA 1
ATOM 744 C C . GLU A 1 96 ? 15.115 -15.210 17.668 1.00 61.50 96 GLU A C 1
ATOM 746 O O . GLU A 1 96 ? 14.145 -15.214 16.910 1.00 61.50 96 GLU A O 1
ATOM 751 N N . ALA A 1 97 ? 15.171 -15.984 18.757 1.00 64.19 97 ALA A N 1
ATOM 752 C CA . ALA A 1 97 ? 14.155 -16.962 19.157 1.00 64.19 97 ALA A CA 1
ATOM 753 C C . ALA A 1 97 ? 12.772 -16.354 19.495 1.00 64.19 97 ALA A C 1
ATOM 755 O O . ALA A 1 97 ? 11.763 -17.056 19.472 1.00 64.19 97 ALA A O 1
ATOM 756 N N . LEU A 1 98 ? 12.700 -15.048 19.787 1.00 61.84 98 LEU A N 1
ATOM 757 C CA . LEU A 1 98 ? 11.473 -14.311 20.125 1.00 61.84 98 LEU A CA 1
ATOM 758 C C . LEU A 1 98 ? 10.997 -13.380 19.003 1.00 61.84 98 LEU A C 1
ATOM 760 O O . LEU A 1 98 ? 10.047 -12.614 19.210 1.00 61.84 98 LEU A O 1
ATOM 764 N N . ARG A 1 99 ? 11.582 -13.450 17.796 1.00 60.88 99 ARG A N 1
ATOM 765 C CA . ARG A 1 99 ? 11.022 -12.814 16.589 1.00 60.88 99 ARG A CA 1
ATOM 766 C C . ARG A 1 99 ? 9.764 -13.577 16.161 1.00 60.88 99 ARG A C 1
ATOM 768 O O . ARG A 1 99 ? 9.699 -14.161 15.087 1.00 60.88 99 ARG A O 1
ATOM 775 N N . LYS A 1 100 ? 8.735 -13.568 17.018 1.00 49.41 100 LYS A N 1
ATOM 776 C CA . LYS A 1 100 ? 7.382 -14.015 16.689 1.00 49.41 100 LYS A CA 1
ATOM 777 C C . LYS A 1 100 ? 7.008 -13.358 15.368 1.00 49.41 100 LYS A C 1
ATOM 779 O O . LYS A 1 100 ? 7.348 -12.190 15.154 1.00 49.41 100 LYS A O 1
ATOM 784 N N . ALA A 1 101 ? 6.317 -14.108 14.513 1.00 50.81 101 ALA A N 1
ATOM 785 C CA . ALA A 1 101 ? 5.742 -13.662 13.253 1.00 50.81 101 ALA A CA 1
ATOM 786 C C . ALA A 1 101 ? 4.725 -12.528 13.488 1.00 50.81 101 ALA A C 1
ATOM 788 O O . ALA A 1 101 ? 3.521 -12.680 13.306 1.00 50.81 101 ALA A O 1
ATOM 789 N N . ALA A 1 102 ? 5.200 -11.365 13.931 1.00 48.50 102 ALA A N 1
ATOM 790 C CA . ALA A 1 102 ? 4.509 -10.113 13.790 1.00 48.50 102 ALA A CA 1
ATOM 791 C C . ALA A 1 102 ? 4.362 -9.982 12.286 1.00 48.50 102 ALA A C 1
ATOM 793 O O . ALA A 1 102 ? 5.359 -9.801 11.583 1.00 48.50 102 ALA A O 1
ATOM 794 N N . LYS A 1 103 ? 3.136 -10.208 11.811 1.00 51.66 103 LYS A N 1
ATOM 795 C CA . LYS A 1 103 ? 2.693 -10.060 10.429 1.00 51.66 103 LYS A CA 1
ATOM 796 C C . LYS A 1 103 ? 2.948 -8.599 10.052 1.00 51.66 103 LYS A C 1
ATOM 798 O O . LYS A 1 103 ? 2.081 -7.738 10.149 1.00 51.66 103 LYS A O 1
ATOM 803 N N . ARG A 1 104 ? 4.217 -8.284 9.790 1.00 54.28 104 ARG A N 1
ATOM 804 C CA . ARG A 1 104 ? 4.738 -6.938 9.595 1.00 54.28 104 ARG A CA 1
ATOM 805 C C . ARG A 1 104 ? 4.524 -6.650 8.145 1.00 54.28 104 ARG A C 1
ATOM 807 O O . ARG A 1 104 ? 5.362 -6.823 7.285 1.00 54.28 104 ARG A O 1
ATOM 814 N N . ASP A 1 105 ? 3.314 -6.229 7.904 1.00 61.88 105 ASP A N 1
ATOM 815 C CA . ASP A 1 105 ? 2.709 -6.116 6.599 1.00 61.88 105 ASP A CA 1
ATOM 816 C C . ASP A 1 105 ? 3.186 -4.812 5.887 1.00 61.88 105 ASP A C 1
ATOM 818 O O . ASP A 1 105 ? 2.567 -4.311 4.956 1.00 61.88 105 ASP A O 1
ATOM 822 N N . ILE A 1 106 ? 4.306 -4.257 6.385 1.00 64.62 106 ILE A N 1
ATOM 823 C CA . ILE A 1 106 ? 5.112 -3.118 5.922 1.00 64.62 106 ILE A CA 1
ATOM 824 C C . ILE A 1 106 ? 6.614 -3.388 6.273 1.00 64.62 106 ILE A C 1
ATOM 826 O O . ILE A 1 106 ? 7.367 -2.491 6.650 1.00 64.62 106 ILE A O 1
ATOM 830 N N . SER A 1 107 ? 7.072 -4.649 6.296 1.00 63.16 107 SER A N 1
ATOM 831 C CA . SER A 1 107 ? 8.441 -5.028 6.716 1.00 63.16 107 SER A CA 1
ATOM 832 C C . SER A 1 107 ? 9.533 -4.497 5.789 1.00 63.16 107 SER A C 1
ATOM 834 O O . SER A 1 107 ? 10.568 -4.051 6.283 1.00 63.16 107 SER A O 1
ATOM 836 N N . ASP A 1 108 ? 9.240 -4.401 4.499 1.00 78.06 108 ASP A N 1
ATOM 837 C CA . ASP A 1 108 ? 10.246 -4.210 3.449 1.00 78.06 108 ASP A CA 1
ATOM 838 C C . ASP A 1 108 ? 10.092 -2.834 2.795 1.00 78.06 108 ASP A C 1
ATOM 840 O O . ASP A 1 108 ? 9.942 -2.715 1.588 1.00 78.06 108 ASP A O 1
ATOM 844 N N . ILE A 1 109 ? 10.022 -1.779 3.617 1.00 86.81 109 ILE A N 1
ATOM 845 C CA . ILE A 1 109 ? 9.905 -0.399 3.121 1.00 86.81 109 ILE A CA 1
ATOM 846 C C . ILE A 1 109 ? 11.205 -0.022 2.428 1.00 86.81 109 ILE A C 1
ATOM 848 O O . ILE A 1 109 ? 12.257 -0.048 3.063 1.00 86.81 109 ILE A O 1
ATOM 852 N N . THR A 1 110 ? 11.094 0.395 1.174 1.00 88.69 110 THR A N 1
ATOM 853 C CA . THR A 1 110 ? 12.209 0.970 0.408 1.00 88.69 110 THR A CA 1
ATOM 854 C C . THR A 1 110 ? 12.165 2.494 0.425 1.00 88.69 110 THR A C 1
ATOM 856 O O . THR A 1 110 ? 13.199 3.137 0.548 1.00 88.69 110 THR A O 1
ATOM 859 N N . HIS A 1 111 ? 10.960 3.074 0.388 1.00 90.88 111 HIS A N 1
ATOM 860 C CA . HIS A 1 111 ? 10.753 4.516 0.293 1.00 90.88 111 HIS A CA 1
ATOM 861 C C . HIS A 1 111 ? 9.623 4.966 1.224 1.00 90.88 111 HIS A C 1
ATOM 863 O O . HIS A 1 111 ? 8.594 4.294 1.342 1.00 90.88 111 HIS A O 1
ATOM 869 N N . ILE A 1 112 ? 9.809 6.114 1.877 1.00 90.62 112 ILE A N 1
ATOM 870 C CA . ILE A 1 112 ? 8.785 6.783 2.687 1.00 90.62 112 ILE A CA 1
ATOM 871 C C . ILE A 1 112 ? 8.542 8.162 2.085 1.00 90.62 112 ILE A C 1
ATOM 873 O O . ILE A 1 112 ? 9.473 8.952 1.962 1.00 90.62 112 ILE A O 1
ATOM 877 N N . ILE A 1 113 ? 7.288 8.452 1.750 1.00 89.75 113 ILE A N 1
ATOM 878 C CA . ILE A 1 113 ? 6.833 9.764 1.294 1.00 89.75 113 ILE A CA 1
ATOM 879 C C . ILE A 1 113 ? 5.965 10.351 2.403 1.00 89.75 113 ILE A C 1
ATOM 881 O O . ILE A 1 113 ? 4.976 9.743 2.815 1.00 89.75 113 ILE A O 1
ATOM 885 N N . VAL A 1 114 ? 6.345 11.522 2.907 1.00 86.38 114 VAL A N 1
ATOM 886 C CA . VAL A 1 114 ? 5.601 12.211 3.964 1.00 86.38 114 VAL A CA 1
ATOM 887 C C . VAL A 1 114 ? 4.755 13.301 3.329 1.00 86.38 114 VAL A C 1
ATOM 889 O O . VAL A 1 114 ? 5.294 14.251 2.767 1.00 86.38 114 VAL A O 1
ATOM 892 N N . ASP A 1 115 ? 3.435 13.161 3.408 1.00 73.88 115 ASP A N 1
ATOM 893 C CA . ASP A 1 115 ? 2.524 14.194 2.922 1.00 73.88 115 ASP A CA 1
ATOM 894 C C . ASP A 1 115 ? 2.352 15.289 3.979 1.00 73.88 115 ASP A C 1
ATOM 896 O O . ASP A 1 115 ? 1.916 15.023 5.104 1.00 73.88 115 ASP A O 1
ATOM 900 N N . HIS A 1 116 ? 2.710 16.520 3.613 1.00 60.12 116 HIS A N 1
ATOM 901 C CA . HIS A 1 116 ? 2.638 17.690 4.485 1.00 60.12 116 HIS A CA 1
ATOM 902 C C . HIS A 1 116 ? 1.498 18.661 4.102 1.00 60.12 116 HIS A C 1
ATOM 904 O O . HIS A 1 116 ? 1.259 19.604 4.849 1.00 60.12 116 HIS A O 1
ATOM 910 N N . PHE A 1 117 ? 0.765 18.463 2.989 1.00 55.44 117 PHE A N 1
ATOM 911 C CA . PHE A 1 117 ? -0.102 19.533 2.449 1.00 55.44 117 PHE A CA 1
ATOM 912 C C . PHE A 1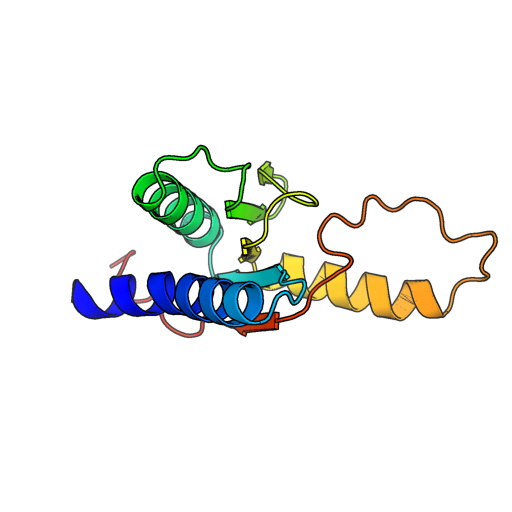 117 ? -1.500 19.141 1.920 1.00 55.44 117 PHE A C 1
ATOM 914 O O . PHE A 1 117 ? -2.300 20.042 1.679 1.00 55.44 117 PHE A O 1
AT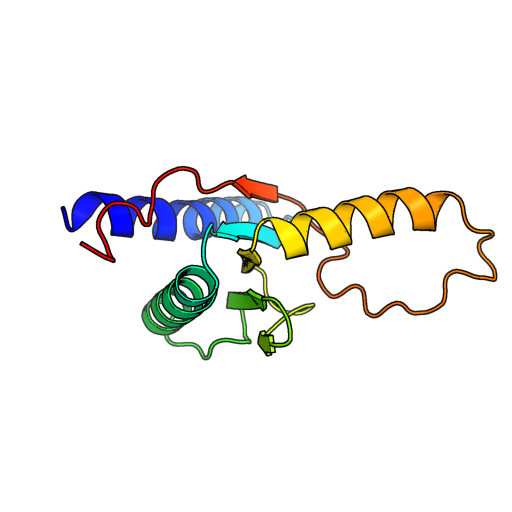OM 921 N N . CYS A 1 118 ? -1.886 17.866 1.779 1.00 51.75 118 CYS A N 1
ATOM 922 C CA . CYS A 1 118 ? -3.090 17.556 0.978 1.00 51.75 118 CYS A CA 1
ATOM 923 C C . CYS A 1 118 ? -4.488 17.835 1.580 1.00 51.75 118 CYS A C 1
ATOM 925 O O . CYS A 1 118 ? -5.462 17.679 0.849 1.00 51.75 118 CYS A O 1
ATOM 927 N N . ILE A 1 119 ? -4.672 18.223 2.855 1.00 48.94 119 ILE A N 1
ATOM 928 C CA . ILE A 1 119 ? -6.038 18.231 3.455 1.00 48.94 119 ILE A CA 1
ATOM 929 C C . ILE A 1 119 ? -6.508 19.580 4.006 1.00 48.94 119 ILE A C 1
ATOM 931 O O . ILE A 1 119 ? -7.652 19.693 4.442 1.00 48.94 119 ILE A O 1
ATOM 935 N N . GLN A 1 120 ? -5.700 20.637 3.949 1.00 48.47 120 GLN A N 1
ATOM 936 C CA . GLN A 1 120 ? -6.196 21.958 4.357 1.00 48.47 120 GLN A CA 1
ATOM 937 C C . GLN A 1 120 ? -7.192 22.567 3.347 1.00 48.47 120 GLN A C 1
ATOM 939 O O . GLN A 1 120 ? -7.796 23.584 3.642 1.00 48.47 120 GLN A O 1
ATOM 944 N N . HIS A 1 121 ? -7.415 21.928 2.191 1.00 45.53 121 HIS A N 1
ATOM 945 C CA . HIS A 1 121 ? -8.344 22.391 1.145 1.00 45.53 121 HIS A CA 1
ATOM 946 C C . HIS A 1 121 ? -9.419 21.370 0.728 1.00 45.53 121 HIS A C 1
ATOM 948 O O . HIS A 1 121 ? -10.120 21.600 -0.247 1.00 45.53 121 HIS A O 1
ATOM 954 N N . ILE A 1 122 ? -9.555 20.230 1.421 1.00 46.00 122 ILE A N 1
ATOM 955 C CA . ILE A 1 122 ? -10.589 19.215 1.098 1.00 46.00 122 ILE A CA 1
ATOM 956 C C . ILE A 1 122 ? -11.707 19.170 2.160 1.00 46.00 122 ILE A C 1
ATOM 958 O O . ILE A 1 122 ? -12.740 18.548 1.935 1.00 46.00 122 ILE A O 1
ATOM 962 N N . ILE A 1 123 ? -11.527 19.816 3.321 1.00 40.66 123 ILE A N 1
ATOM 963 C CA . ILE A 1 123 ? -12.531 19.841 4.411 1.00 40.66 123 ILE A CA 1
ATOM 964 C C . ILE A 1 123 ? -13.038 21.275 4.704 1.00 40.66 123 ILE A C 1
ATOM 966 O O . ILE A 1 123 ? -13.780 21.472 5.659 1.00 40.66 123 ILE A O 1
ATOM 970 N N . GLU A 1 124 ? -12.688 22.261 3.873 1.00 41.31 124 GLU A N 1
ATOM 971 C CA . GLU A 1 124 ? -13.268 23.618 3.896 1.00 41.31 124 GLU A CA 1
ATOM 972 C C . GLU A 1 124 ? -13.901 23.945 2.545 1.00 41.31 124 GLU A C 1
ATOM 974 O O . GLU A 1 124 ? -13.267 23.606 1.519 1.00 41.31 124 GLU A O 1
#

pLDDT: mean 79.93, std 16.91, range [40.66, 96.0]

Foldseek 3Di:
DVVPLVVVLCVLVVVVVVCVVVVHQAAEEEADADPVCQVVSQCVSCVVVVHDAQAQGWEDEPPDIHHFQRHRYYYYHPVVVVVLVVCVVVLVVDDPVPNPPPVSSCVDHPYYHYDDDDPPPVPD

Secondary structure (DSSP, 8-state):
-HHHHHHHHHHHHHHHHHHHHTT----EEEEESSHHHHHHHHHHHHHHTTS-TTSSEEEEETTEEE--TT-SEEEEEHHHHHHHHHHHHHHTTS-GGG------TTTT--EEE---STTTTT--

Sequence (124 aa):
MLDFVINMMQVPQFVLDYMWGKGEACKIVCTQPRRISATSVAERISFEKGENVGDSVGYKIRLESKGGRHSSIIFCTNGILLRVLVSKGTDRLKPEALRKAAKRDISDITHIIVDHFCIQHIIE

Organism: Vitis vinifera (NCBI:txid29760)

InterPro domains:
  IPR027417 P-loop containing nucleoside triphosphate hydrolase [G3DSA:3.40.50.300] (8-120)
  IPR027417 P-loop containing nucleoside triphosphate hydrolase [SSF52540] (7-86)

Radius of gyration: 15.08 Å; chains: 1; bounding box: 30×41×36 Å